Protein AF-A0A7V1H2M9-F1 (afdb_monomer_lite)

Sequence (71 aa):
MDIQFLTKQLLLMFNIAHIYPGKVQKREWKQLCDLLVEKRDYLNSIIDVCKNEKLRIKAHQAFDQLNKILI

pLDDT: mean 91.04, std 6.4, range [57.94, 96.5]

Foldseek 3Di:
DDLVVLLVVLQVLLCCCVVPVVVCPDPVNLVVLVVCVVCVVVQLVVLVPDPDPVSSVSSVVSSVSSVVSSD

Structure (mmCIF, N/CA/C/O backbone):
data_AF-A0A7V1H2M9-F1
#
_entry.id   AF-A0A7V1H2M9-F1
#
loop_
_atom_site.group_PDB
_atom_site.id
_atom_site.type_symbol
_atom_site.label_atom_id
_atom_site.label_alt_id
_atom_site.label_comp_id
_atom_site.label_asym_id
_atom_site.label_entity_id
_atom_site.label_seq_id
_atom_site.pdbx_PDB_ins_code
_atom_site.Cartn_x
_atom_site.Cartn_y
_atom_site.Cartn_z
_atom_site.occupancy
_atom_site.B_iso_or_equiv
_atom_site.auth_seq_id
_atom_site.auth_comp_id
_atom_site.auth_asym_id
_atom_site.auth_atom_id
_atom_site.pdbx_PDB_model_num
ATOM 1 N N . MET A 1 1 ? 0.411 6.632 -13.542 1.00 66.06 1 MET A N 1
ATOM 2 C CA . MET A 1 1 ? 0.484 7.082 -12.134 1.00 66.06 1 MET A CA 1
ATOM 3 C C . MET A 1 1 ? 1.939 7.043 -11.709 1.00 66.06 1 MET A C 1
ATOM 5 O O . MET A 1 1 ? 2.617 6.087 -12.061 1.00 66.06 1 MET A O 1
ATOM 9 N N . ASP A 1 2 ? 2.428 8.071 -11.018 1.00 88.88 2 ASP A N 1
ATOM 10 C CA . ASP A 1 2 ? 3.791 8.060 -10.480 1.00 88.88 2 ASP A CA 1
ATOM 11 C C . ASP A 1 2 ? 3.877 7.066 -9.304 1.00 88.88 2 ASP A C 1
ATOM 13 O O . ASP A 1 2 ? 3.088 7.136 -8.359 1.00 88.88 2 ASP A O 1
ATOM 17 N N . ILE A 1 3 ? 4.817 6.119 -9.371 1.00 92.50 3 ILE A N 1
ATOM 18 C CA . ILE A 1 3 ? 4.969 5.062 -8.361 1.00 92.50 3 ILE A CA 1
ATOM 19 C C . ILE A 1 3 ? 5.378 5.614 -6.990 1.00 92.50 3 ILE A C 1
ATOM 21 O O . ILE A 1 3 ? 4.980 5.079 -5.956 1.00 92.50 3 ILE A O 1
ATOM 25 N N . GLN A 1 4 ? 6.148 6.704 -6.954 1.00 93.62 4 GLN A N 1
ATOM 26 C CA . GLN A 1 4 ? 6.540 7.360 -5.712 1.00 93.62 4 GLN A CA 1
ATOM 27 C C . GLN A 1 4 ? 5.348 8.074 -5.091 1.00 93.62 4 GLN A C 1
ATOM 29 O O . GLN A 1 4 ? 5.191 8.038 -3.871 1.00 93.62 4 GLN A O 1
ATOM 34 N N . PHE A 1 5 ? 4.497 8.692 -5.915 1.00 94.00 5 PHE A N 1
ATOM 35 C CA . PHE A 1 5 ? 3.236 9.252 -5.441 1.00 94.00 5 PHE A CA 1
ATOM 36 C C . PHE A 1 5 ? 2.363 8.163 -4.813 1.00 94.00 5 PHE A C 1
ATOM 38 O O . PHE A 1 5 ? 1.975 8.314 -3.656 1.00 94.00 5 PHE A O 1
ATOM 45 N N . LEU A 1 6 ? 2.137 7.045 -5.515 1.00 93.44 6 LEU A N 1
ATOM 46 C CA . LEU A 1 6 ? 1.374 5.910 -4.982 1.00 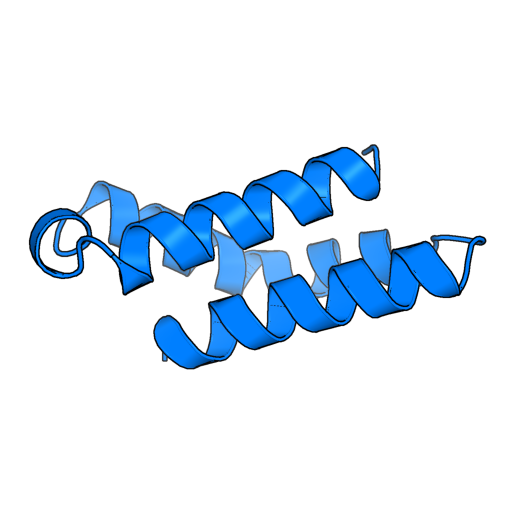93.44 6 LEU A CA 1
ATOM 47 C C . LEU A 1 6 ? 1.962 5.412 -3.655 1.00 93.44 6 LEU A C 1
ATOM 49 O O . LEU A 1 6 ? 1.247 5.311 -2.664 1.00 93.44 6 LEU A O 1
ATOM 53 N N . THR A 1 7 ? 3.278 5.193 -3.606 1.00 95.81 7 THR A N 1
ATOM 54 C CA . THR A 1 7 ? 3.979 4.749 -2.389 1.00 95.81 7 THR A CA 1
ATOM 55 C C . THR A 1 7 ? 3.739 5.705 -1.218 1.00 95.81 7 THR A C 1
ATOM 57 O O . THR A 1 7 ? 3.435 5.267 -0.111 1.00 95.81 7 THR A O 1
ATOM 60 N N . LYS A 1 8 ? 3.833 7.022 -1.448 1.00 96.50 8 LYS A N 1
ATOM 61 C CA . LYS A 1 8 ? 3.572 8.032 -0.411 1.00 96.50 8 LYS A CA 1
ATOM 62 C C . LYS A 1 8 ? 2.121 8.006 0.072 1.00 96.50 8 LYS A C 1
ATOM 64 O O . LYS A 1 8 ? 1.907 8.150 1.270 1.00 96.50 8 LYS A O 1
ATOM 69 N N . GLN A 1 9 ? 1.146 7.802 -0.819 1.00 94.50 9 GLN A N 1
ATOM 70 C CA . GLN A 1 9 ? -0.263 7.689 -0.422 1.00 94.50 9 GLN A CA 1
ATOM 71 C C . GLN A 1 9 ? -0.518 6.433 0.419 1.00 94.50 9 GLN A C 1
ATOM 73 O O . GLN A 1 9 ? -1.157 6.524 1.463 1.00 94.50 9 GLN A O 1
ATOM 78 N N . LEU A 1 10 ? 0.045 5.286 0.025 1.00 94.50 10 LEU A N 1
ATOM 79 C CA . LEU A 1 10 ? -0.065 4.038 0.788 1.00 94.50 10 LEU A CA 1
ATOM 80 C C . LEU A 1 10 ? 0.513 4.190 2.204 1.00 94.50 10 LEU A C 1
ATOM 82 O O . LEU A 1 10 ? -0.137 3.833 3.185 1.00 94.50 10 LEU A O 1
ATOM 86 N N . LEU A 1 11 ? 1.699 4.797 2.320 1.00 95.88 11 LEU A N 1
ATOM 87 C CA . LEU A 1 11 ? 2.331 5.073 3.614 1.00 95.88 11 LEU A CA 1
ATOM 88 C C . LEU A 1 11 ? 1.541 6.084 4.452 1.00 95.88 11 LEU A C 1
ATOM 90 O O . LEU A 1 11 ? 1.437 5.924 5.665 1.00 95.88 11 LEU A O 1
ATOM 94 N N . LEU A 1 12 ? 0.971 7.119 3.829 1.00 94.94 12 LEU A N 1
ATOM 95 C CA . LEU A 1 12 ? 0.120 8.083 4.523 1.00 94.94 12 LEU A CA 1
ATOM 96 C C . LEU A 1 12 ? -1.112 7.394 5.116 1.00 94.94 12 LEU A C 1
ATOM 98 O O . LEU A 1 12 ? -1.422 7.606 6.286 1.00 94.94 12 LEU A O 1
ATOM 102 N N . MET A 1 13 ? -1.780 6.545 4.335 1.00 93.56 13 MET A N 1
ATOM 103 C CA . MET A 1 13 ? -2.924 5.774 4.813 1.00 93.56 13 MET A CA 1
ATOM 104 C C . MET A 1 13 ? -2.540 4.851 5.971 1.00 93.56 13 MET A C 1
ATOM 106 O O . MET A 1 13 ? -3.221 4.846 6.996 1.00 93.56 13 MET A O 1
ATOM 110 N N . PHE A 1 14 ? -1.420 4.133 5.841 1.00 94.44 14 PHE A N 1
ATOM 111 C CA . PH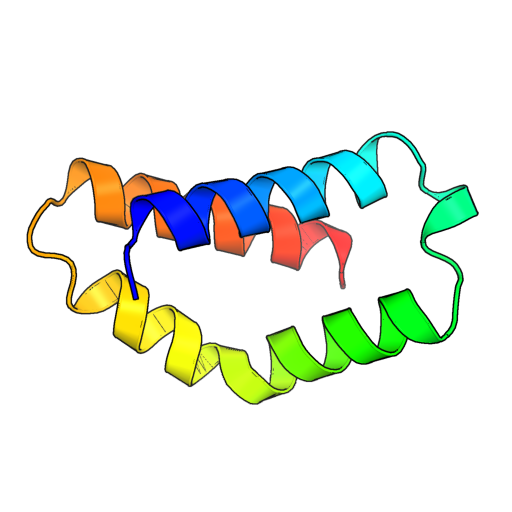E A 1 14 ? -0.894 3.294 6.914 1.00 94.44 14 PHE A CA 1
ATOM 112 C C . PHE A 1 14 ? -0.664 4.107 8.194 1.00 94.44 14 PHE A C 1
ATOM 114 O O . PHE A 1 14 ? -1.169 3.749 9.255 1.00 94.44 14 PHE A O 1
ATOM 121 N N . ASN A 1 15 ? 0.025 5.246 8.089 1.00 94.31 15 ASN A N 1
ATOM 122 C CA . ASN A 1 15 ? 0.327 6.103 9.231 1.00 94.31 15 ASN A CA 1
ATOM 123 C C . ASN A 1 15 ? -0.938 6.663 9.893 1.00 94.31 15 ASN A C 1
ATOM 125 O O . ASN A 1 15 ? -1.005 6.712 11.117 1.00 94.31 15 ASN A O 1
ATOM 129 N N . ILE A 1 16 ? -1.953 7.062 9.119 1.00 92.56 16 ILE A N 1
ATOM 130 C CA . ILE A 1 16 ? -3.218 7.565 9.677 1.00 92.56 16 ILE A CA 1
ATOM 131 C C . ILE A 1 16 ? -3.918 6.474 10.490 1.00 92.56 16 ILE A C 1
ATOM 133 O O . ILE A 1 16 ? -4.308 6.725 11.630 1.00 92.56 16 ILE A O 1
ATOM 137 N N . ALA A 1 17 ? -4.051 5.268 9.936 1.00 91.75 17 ALA A N 1
ATOM 138 C CA . ALA A 1 17 ? -4.694 4.160 10.636 1.00 91.75 17 ALA A CA 1
ATOM 139 C C . ALA A 1 17 ? -3.889 3.675 11.846 1.00 91.75 17 ALA A C 1
ATOM 141 O O . ALA A 1 17 ? -4.475 3.363 12.881 1.00 91.75 17 ALA A O 1
ATOM 142 N N . HIS A 1 18 ? -2.560 3.671 11.747 1.00 91.25 18 HIS A N 1
ATOM 143 C CA . HIS A 1 18 ? -1.679 3.249 12.829 1.00 91.25 18 HIS A CA 1
ATOM 144 C C . HIS A 1 18 ? -1.639 4.255 13.992 1.00 91.25 18 HIS A C 1
ATOM 146 O O . HIS A 1 18 ? -1.744 3.861 15.150 1.00 91.25 18 HIS A O 1
ATOM 152 N N . ILE A 1 19 ? -1.511 5.554 13.701 1.00 93.56 19 ILE A N 1
ATOM 153 C CA . ILE A 1 19 ? -1.371 6.606 14.723 1.00 93.56 19 ILE A CA 1
ATOM 154 C C . ILE A 1 19 ? -2.737 7.002 15.301 1.00 93.56 19 ILE A C 1
ATOM 156 O O . ILE A 1 19 ? -2.842 7.344 16.479 1.00 93.56 19 ILE A O 1
ATOM 160 N N . TYR A 1 20 ? -3.801 6.947 14.493 1.00 90.56 20 TYR A N 1
ATOM 161 C CA . TYR A 1 20 ? -5.131 7.428 14.869 1.00 90.56 20 TYR A CA 1
ATOM 162 C C . TYR A 1 20 ? -6.230 6.373 14.647 1.00 90.56 20 TYR A C 1
ATOM 164 O O . TYR A 1 20 ? -7.203 6.643 13.932 1.00 90.56 20 TYR A O 1
ATOM 172 N N . PRO A 1 21 ? -6.167 5.199 15.306 1.00 86.31 21 PRO A N 1
ATOM 173 C CA . PRO A 1 21 ? -7.110 4.099 15.080 1.00 86.31 21 PRO A CA 1
ATOM 174 C C . PRO A 1 21 ? -8.578 4.491 15.338 1.00 86.31 21 PRO A C 1
ATOM 176 O O . PRO A 1 21 ? -9.486 4.030 14.653 1.00 86.31 21 PRO A O 1
ATOM 179 N N . GLY A 1 22 ? -8.841 5.413 16.271 1.00 86.00 22 GLY A N 1
ATOM 180 C CA . GLY A 1 22 ? -10.197 5.923 16.521 1.00 86.00 22 GLY A CA 1
ATOM 181 C C . GLY A 1 22 ? -10.739 6.863 15.432 1.00 86.00 22 GLY A C 1
ATOM 182 O O . GLY A 1 22 ? -11.943 7.092 15.361 1.00 86.00 22 GLY A O 1
ATOM 183 N N . LYS A 1 23 ? -9.881 7.430 14.572 1.00 83.12 23 LYS A N 1
ATOM 184 C CA . LYS A 1 23 ? -10.296 8.331 13.478 1.00 83.12 23 LYS A CA 1
ATOM 185 C C . LYS A 1 23 ? -10.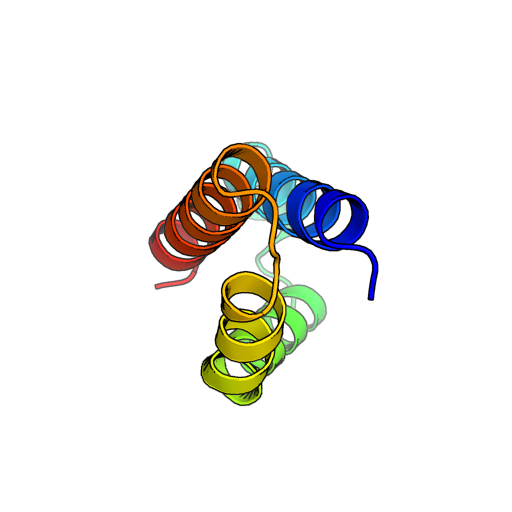641 7.584 12.192 1.00 83.12 23 LYS A C 1
ATOM 187 O O . LYS A 1 23 ? -11.334 8.154 11.351 1.00 83.12 23 LYS A O 1
ATOM 192 N N . VAL A 1 24 ? -10.201 6.331 12.070 1.00 84.94 24 VAL A N 1
ATOM 193 C CA . VAL A 1 24 ? -10.433 5.466 10.904 1.00 84.94 24 VAL A CA 1
ATOM 194 C C . VAL A 1 24 ? -11.660 4.559 11.040 1.00 84.94 24 VAL A C 1
ATOM 196 O O . VAL A 1 24 ? -12.050 3.896 10.089 1.00 84.94 24 VAL A O 1
ATOM 199 N N . GLN A 1 25 ? -12.364 4.596 12.174 1.00 81.56 25 GLN A N 1
ATOM 200 C CA . GLN A 1 25 ? -13.652 3.910 12.374 1.00 81.56 25 GLN A CA 1
ATOM 201 C C . GLN A 1 25 ? -14.833 4.682 11.755 1.00 81.56 25 GLN A C 1
ATOM 203 O O . GLN A 1 25 ? -15.906 4.802 12.343 1.00 81.56 25 GLN A O 1
ATOM 208 N N . LYS A 1 26 ? -14.626 5.270 10.575 1.00 87.31 26 LYS A N 1
ATOM 209 C CA . LYS A 1 26 ? -15.630 6.060 9.857 1.00 87.31 26 LYS A CA 1
ATOM 210 C C . LYS A 1 26 ? -16.033 5.373 8.560 1.00 87.31 26 LYS A C 1
ATOM 212 O O . LYS A 1 26 ? -15.247 4.637 7.964 1.00 87.31 26 LYS A O 1
ATOM 217 N N . ARG A 1 27 ? -17.254 5.651 8.098 1.00 90.00 27 ARG A N 1
ATOM 218 C CA . ARG A 1 27 ? -17.799 5.085 6.856 1.00 90.00 27 ARG A CA 1
ATOM 219 C C . ARG A 1 27 ? -16.894 5.373 5.659 1.00 90.00 27 ARG A C 1
ATOM 221 O O . ARG A 1 27 ? -16.670 4.483 4.849 1.00 90.00 27 ARG A O 1
ATOM 228 N N . GLU A 1 28 ? -16.364 6.585 5.572 1.00 90.00 28 GLU A N 1
ATOM 229 C CA . GLU A 1 28 ? -15.505 7.036 4.478 1.00 90.00 28 GLU A CA 1
ATOM 230 C C . GLU A 1 28 ? -14.197 6.243 4.433 1.00 90.00 28 GLU A C 1
ATOM 232 O O . GLU A 1 28 ? -13.743 5.848 3.363 1.00 90.00 28 GLU A O 1
ATOM 237 N N . TRP A 1 29 ? -13.617 5.954 5.602 1.00 89.94 29 TRP A N 1
ATOM 238 C CA . TRP A 1 29 ? -12.417 5.128 5.684 1.00 89.94 29 TRP A CA 1
ATOM 239 C C . TRP A 1 29 ? -12.700 3.699 5.231 1.00 89.94 29 TRP A C 1
ATOM 241 O O . TRP A 1 29 ? -11.946 3.149 4.434 1.00 89.94 29 TRP A O 1
ATOM 251 N N . LYS A 1 30 ? -13.821 3.119 5.675 1.00 89.25 30 LYS A N 1
ATOM 252 C CA . LYS A 1 30 ? -14.244 1.789 5.229 1.00 89.25 30 LYS A CA 1
ATOM 253 C C . LYS A 1 30 ? -14.418 1.734 3.709 1.00 89.25 30 LYS A C 1
ATOM 255 O O . LYS A 1 30 ? -13.846 0.859 3.078 1.00 89.25 30 LYS A O 1
ATOM 260 N N . GLN A 1 31 ? -15.114 2.706 3.117 1.00 91.56 31 GLN A N 1
ATOM 261 C CA . GLN A 1 31 ? -15.280 2.792 1.661 1.00 91.56 31 GLN A CA 1
ATOM 262 C C . GLN A 1 31 ? -13.939 2.884 0.926 1.00 91.56 31 GLN A C 1
ATOM 264 O O . GLN A 1 31 ? -13.761 2.265 -0.119 1.00 91.56 31 GLN A O 1
ATOM 269 N N . LEU A 1 32 ? -12.983 3.634 1.475 1.00 89.44 32 LEU A N 1
ATOM 270 C CA . LEU A 1 32 ? -11.639 3.723 0.915 1.00 89.44 32 LEU A CA 1
ATOM 271 C C . LEU A 1 32 ? -10.898 2.375 0.982 1.00 89.44 32 LEU A C 1
ATOM 273 O O . LEU A 1 32 ? -10.214 2.008 0.030 1.00 89.44 32 LEU A O 1
ATOM 277 N N . CYS A 1 33 ? -11.058 1.622 2.072 1.00 89.31 33 CYS A N 1
ATOM 278 C CA . CYS A 1 33 ? -10.485 0.281 2.211 1.00 89.31 33 CYS A CA 1
ATOM 279 C C . CYS A 1 33 ? -11.130 -0.713 1.242 1.00 89.31 33 CYS A C 1
ATOM 281 O O . CYS A 1 33 ? -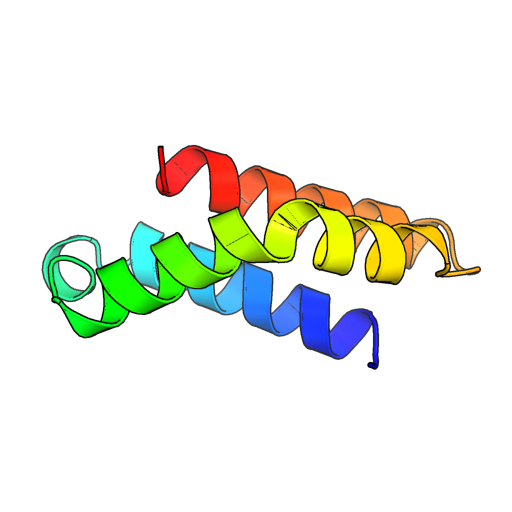10.417 -1.452 0.569 1.00 89.31 33 CYS A O 1
ATOM 283 N N . ASP A 1 34 ? -12.457 -0.678 1.111 1.00 91.00 34 ASP A N 1
ATOM 284 C CA . ASP A 1 34 ? -13.198 -1.511 0.162 1.00 91.00 34 ASP A CA 1
ATOM 285 C C . ASP A 1 34 ? -12.715 -1.247 -1.279 1.00 91.00 34 ASP A C 1
ATOM 287 O O . ASP A 1 34 ? -12.454 -2.186 -2.031 1.00 91.00 34 ASP A O 1
ATOM 291 N N . LEU A 1 35 ? -12.484 0.022 -1.643 1.00 91.38 35 LEU A N 1
ATOM 292 C CA . LEU A 1 35 ? -11.911 0.401 -2.941 1.00 91.38 35 LEU A CA 1
ATOM 293 C C . LEU A 1 35 ? -10.482 -0.121 -3.142 1.00 91.38 35 LEU A C 1
ATOM 295 O O . LEU A 1 35 ? -10.136 -0.535 -4.249 1.00 91.38 35 LEU A O 1
ATOM 299 N N . LEU A 1 36 ? -9.640 -0.109 -2.104 1.00 90.19 36 LEU A N 1
ATOM 300 C CA . LEU A 1 36 ? -8.289 -0.677 -2.183 1.00 90.19 36 LEU A CA 1
ATOM 301 C C . LEU A 1 36 ? -8.320 -2.186 -2.425 1.00 90.19 36 LEU A C 1
ATOM 303 O O . LEU A 1 36 ? -7.515 -2.691 -3.208 1.00 90.19 36 LEU A O 1
ATOM 307 N N . VAL A 1 37 ? -9.254 -2.891 -1.783 1.00 89.88 37 VAL A N 1
ATOM 308 C CA . VAL A 1 37 ? -9.461 -4.327 -1.991 1.00 89.88 37 VAL A CA 1
ATOM 309 C C . VAL A 1 37 ? -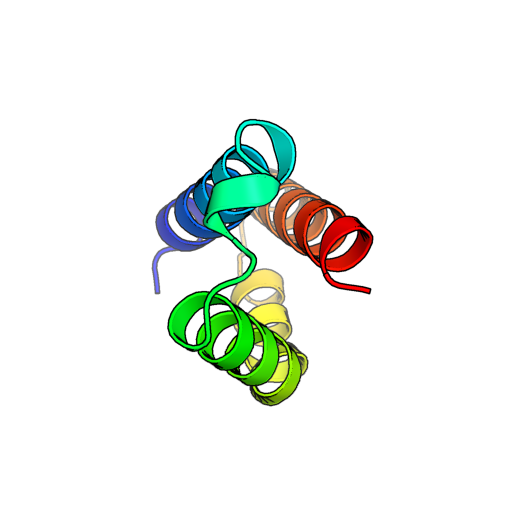9.964 -4.590 -3.410 1.00 89.88 37 VAL A C 1
ATOM 311 O O . VAL A 1 37 ? -9.388 -5.420 -4.111 1.00 89.88 37 VAL A O 1
ATOM 314 N N . GLU A 1 38 ? -10.970 -3.846 -3.879 1.00 93.00 38 GLU A N 1
ATOM 315 C CA . GLU A 1 38 ? -11.525 -3.997 -5.232 1.00 93.00 38 GLU A CA 1
ATOM 316 C C . GLU A 1 38 ? -10.483 -3.705 -6.325 1.00 93.00 38 GLU A C 1
ATOM 318 O O . GLU A 1 38 ? -10.472 -4.340 -7.379 1.00 93.00 38 GLU A O 1
ATOM 323 N N . LYS A 1 39 ? -9.584 -2.742 -6.092 1.00 92.75 39 LYS A N 1
ATOM 324 C CA . LYS A 1 39 ? -8.548 -2.336 -7.056 1.00 92.75 39 LYS A CA 1
ATOM 325 C C . LYS A 1 39 ? -7.185 -2.969 -6.796 1.00 92.75 39 LYS A C 1
ATOM 327 O O . LYS A 1 39 ? -6.202 -2.528 -7.391 1.00 92.75 39 LYS A O 1
ATOM 332 N N . ARG A 1 40 ? -7.103 -4.010 -5.965 1.00 91.88 40 ARG A N 1
ATOM 333 C CA . ARG A 1 40 ? -5.837 -4.646 -5.577 1.00 91.88 40 ARG A CA 1
ATOM 334 C C . ARG A 1 40 ? -4.987 -5.067 -6.774 1.00 91.88 40 ARG A C 1
ATOM 336 O O . ARG A 1 40 ? -3.824 -4.682 -6.857 1.00 91.88 40 ARG A O 1
ATOM 343 N N . ASP A 1 41 ? -5.576 -5.791 -7.720 1.00 93.81 41 ASP A N 1
ATOM 344 C CA . ASP A 1 41 ? -4.856 -6.285 -8.902 1.00 93.81 41 ASP A CA 1
ATOM 345 C C . ASP A 1 41 ? -4.399 -5.142 -9.809 1.00 93.81 41 ASP A C 1
ATOM 347 O O . ASP A 1 41 ? -3.291 -5.157 -10.343 1.00 93.81 41 ASP A O 1
ATOM 351 N N . TYR A 1 42 ? -5.217 -4.094 -9.921 1.00 93.31 42 TYR A N 1
ATOM 352 C CA . TYR A 1 42 ? -4.847 -2.889 -10.651 1.00 93.31 42 TYR A CA 1
ATOM 353 C C . TYR A 1 42 ? -3.654 -2.174 -9.998 1.00 93.31 42 TYR A C 1
ATOM 355 O O . TYR A 1 42 ? -2.707 -1.804 -10.693 1.00 93.31 42 TYR A O 1
ATOM 363 N N . LEU A 1 43 ? -3.647 -2.023 -8.671 1.00 92.94 43 LEU A N 1
ATOM 364 C CA . LEU A 1 43 ? -2.524 -1.426 -7.943 1.00 92.94 43 LEU A CA 1
ATOM 365 C C . LEU A 1 43 ? -1.248 -2.262 -8.079 1.00 92.94 43 LEU A C 1
ATOM 367 O O . LEU A 1 43 ? -0.195 -1.699 -8.376 1.00 92.94 43 LEU A O 1
ATOM 371 N N . ASN A 1 44 ? -1.349 -3.587 -7.955 1.00 93.94 44 ASN A N 1
ATOM 372 C CA . ASN A 1 44 ? -0.225 -4.494 -8.198 1.00 93.94 44 ASN A CA 1
ATOM 373 C C . ASN A 1 44 ? 0.317 -4.335 -9.622 1.00 93.94 44 ASN A C 1
ATOM 375 O O . ASN A 1 44 ? 1.521 -4.167 -9.796 1.00 93.94 44 ASN A O 1
ATOM 379 N N . SER A 1 45 ? -0.558 -4.249 -10.630 1.00 94.75 45 SER A N 1
ATOM 380 C CA . SER A 1 45 ? -0.127 -4.037 -12.015 1.00 94.75 45 SER A CA 1
ATOM 381 C C . SER A 1 45 ? 0.650 -2.725 -12.199 1.00 94.75 45 SER A C 1
ATOM 383 O O . SER A 1 45 ? 1.664 -2.713 -12.892 1.00 94.75 45 SER A O 1
ATOM 385 N N . ILE A 1 46 ? 0.243 -1.632 -11.532 1.00 92.88 46 ILE A N 1
ATOM 386 C CA . ILE A 1 46 ? 0.975 -0.352 -11.543 1.00 92.88 46 ILE A CA 1
ATOM 387 C C . ILE A 1 46 ? 2.354 -0.501 -10.894 1.00 92.88 46 ILE A C 1
ATOM 389 O O . ILE A 1 46 ? 3.329 0.088 -11.371 1.00 92.88 46 ILE A O 1
ATOM 393 N N . ILE A 1 47 ? 2.441 -1.250 -9.795 1.00 94.31 47 ILE A N 1
ATOM 394 C CA . ILE A 1 47 ? 3.700 -1.472 -9.086 1.00 94.31 47 ILE A CA 1
ATOM 395 C C . ILE A 1 47 ? 4.649 -2.315 -9.947 1.00 94.31 47 ILE A C 1
ATOM 397 O O . ILE A 1 47 ? 5.816 -1.951 -10.113 1.00 94.31 47 ILE A O 1
ATOM 401 N N . ASP A 1 48 ? 4.151 -3.388 -10.556 1.00 93.88 48 ASP A N 1
ATOM 402 C CA . ASP A 1 48 ? 4.960 -4.365 -11.285 1.00 93.88 48 ASP A CA 1
ATOM 403 C C . ASP A 1 48 ? 5.570 -3.816 -12.576 1.00 93.88 48 ASP A C 1
ATOM 405 O O . ASP A 1 48 ? 6.716 -4.140 -12.903 1.00 93.88 48 ASP A O 1
ATOM 409 N N . VAL A 1 49 ? 4.865 -2.914 -13.269 1.00 94.25 49 VAL A N 1
ATOM 410 C CA . VAL A 1 49 ? 5.388 -2.242 -14.474 1.00 94.25 49 VAL A CA 1
ATOM 411 C C . VAL A 1 49 ? 6.489 -1.216 -14.165 1.00 94.25 49 VAL A C 1
ATOM 413 O O . VAL A 1 49 ? 7.119 -0.682 -15.085 1.00 94.25 49 VAL A O 1
ATOM 416 N N . CYS A 1 50 ? 6.761 -0.920 -12.888 1.00 92.69 50 CYS A N 1
ATOM 417 C CA . CYS A 1 50 ? 7.854 -0.036 -12.503 1.00 92.69 50 CYS A CA 1
ATOM 418 C C . CYS A 1 50 ? 9.217 -0.667 -12.834 1.00 92.69 50 CYS A C 1
ATOM 420 O O . CYS A 1 50 ? 9.633 -1.661 -12.240 1.00 92.69 50 CYS A O 1
ATOM 422 N N . LYS A 1 51 ? 9.961 -0.028 -13.747 1.00 93.19 51 LYS A N 1
ATOM 423 C CA . LYS A 1 51 ? 11.306 -0.471 -14.161 1.00 93.19 51 LYS A CA 1
ATOM 424 C C . LYS A 1 51 ? 12.366 -0.336 -13.064 1.00 93.19 51 LYS A C 1
ATOM 426 O O . LYS A 1 51 ? 13.381 -1.022 -13.108 1.00 93.19 51 LYS A O 1
ATOM 431 N N . ASN A 1 52 ? 12.173 0.573 -12.105 1.00 94.56 52 ASN A N 1
ATOM 432 C CA . ASN A 1 52 ? 13.122 0.777 -11.015 1.00 94.56 52 ASN A CA 1
ATOM 433 C C . ASN A 1 52 ? 12.808 -0.187 -9.868 1.00 94.56 52 ASN A C 1
ATOM 435 O O . ASN A 1 52 ? 11.882 0.037 -9.090 1.00 94.56 52 ASN A O 1
ATOM 439 N N . GLU A 1 53 ? 13.624 -1.230 -9.742 1.00 94.75 53 GLU A N 1
ATOM 440 C CA . GLU A 1 53 ? 13.453 -2.287 -8.747 1.00 94.75 53 GLU A CA 1
ATOM 441 C C . GLU A 1 53 ? 13.339 -1.760 -7.310 1.00 94.75 53 GLU A C 1
ATOM 443 O O . GLU A 1 53 ? 12.453 -2.181 -6.570 1.00 94.75 53 GLU A O 1
ATOM 448 N N . LYS A 1 54 ? 14.173 -0.787 -6.915 1.00 94.81 54 LYS A N 1
ATOM 449 C CA . LYS A 1 54 ? 14.134 -0.222 -5.556 1.00 94.81 54 LYS A CA 1
ATOM 450 C C . LYS A 1 54 ? 12.805 0.471 -5.267 1.00 94.81 54 LYS A C 1
ATOM 452 O O . LYS A 1 54 ? 12.300 0.381 -4.150 1.00 94.81 54 LYS A O 1
ATOM 457 N N . LEU A 1 55 ? 12.251 1.183 -6.250 1.00 94.06 55 LEU A N 1
ATOM 458 C CA . LEU A 1 55 ? 10.948 1.838 -6.106 1.00 94.06 55 LEU A CA 1
ATOM 459 C C . LEU A 1 55 ? 9.812 0.816 -6.095 1.00 94.06 55 LEU A C 1
ATOM 461 O O . LEU A 1 55 ? 8.914 0.934 -5.268 1.00 94.06 55 LEU A O 1
ATOM 465 N N . ARG A 1 56 ? 9.893 -0.210 -6.946 1.00 96.00 56 ARG A N 1
ATOM 466 C CA . ARG A 1 56 ? 8.932 -1.316 -6.981 1.00 96.00 56 ARG A CA 1
ATOM 467 C C . ARG A 1 56 ? 8.857 -2.052 -5.643 1.00 96.00 56 ARG A C 1
ATOM 469 O O . ARG A 1 56 ? 7.771 -2.201 -5.097 1.00 96.00 56 ARG A O 1
ATOM 476 N N . ILE A 1 57 ? 10.003 -2.442 -5.078 1.00 96.31 57 ILE A N 1
ATOM 477 C CA . ILE A 1 57 ? 10.071 -3.120 -3.772 1.00 96.31 57 ILE A CA 1
ATOM 478 C C . ILE A 1 57 ? 9.459 -2.245 -2.676 1.00 96.31 57 ILE A C 1
ATOM 480 O O . ILE A 1 57 ? 8.657 -2.729 -1.884 1.00 96.31 57 ILE A O 1
ATOM 484 N N . LYS A 1 58 ? 9.792 -0.948 -2.642 1.00 96.19 58 LYS A N 1
ATOM 485 C CA . LYS A 1 58 ? 9.219 -0.017 -1.657 1.00 96.19 58 LYS A CA 1
ATOM 486 C C . LYS A 1 58 ? 7.703 0.114 -1.783 1.00 96.19 58 LYS A C 1
ATOM 488 O O . LYS A 1 58 ? 7.023 0.186 -0.764 1.00 96.19 58 LYS A O 1
ATOM 493 N N . ALA A 1 59 ? 7.181 0.159 -3.005 1.00 95.81 59 ALA A N 1
ATOM 494 C CA . ALA A 1 59 ? 5.747 0.261 -3.240 1.00 95.81 59 ALA A CA 1
ATOM 495 C C . ALA A 1 59 ? 5.009 -1.014 -2.802 1.00 95.81 59 ALA A C 1
ATOM 497 O O . ALA A 1 59 ? 4.008 -0.908 -2.096 1.00 95.81 59 ALA A O 1
ATOM 498 N N . HIS A 1 60 ? 5.550 -2.196 -3.125 1.00 96.25 60 HIS A N 1
ATOM 499 C CA . HIS A 1 60 ? 5.039 -3.481 -2.629 1.00 96.25 60 HIS A CA 1
ATOM 500 C C . HIS A 1 60 ? 5.044 -3.539 -1.099 1.00 96.25 60 HIS A C 1
ATOM 502 O O . HIS A 1 60 ? 4.019 -3.820 -0.489 1.00 96.25 60 HIS A O 1
ATOM 508 N N . GLN A 1 61 ? 6.154 -3.156 -0.460 1.00 96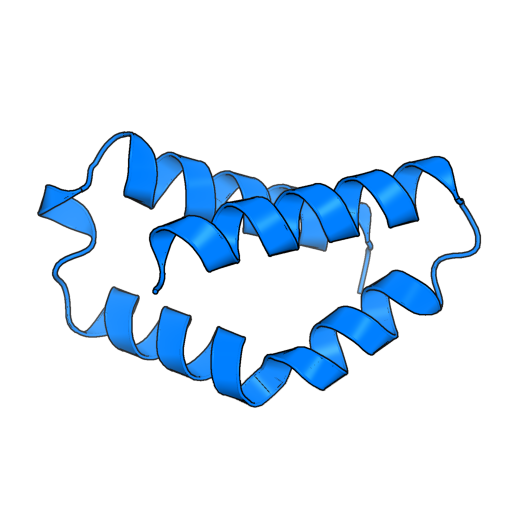.31 61 GLN A N 1
ATOM 509 C CA . GLN A 1 61 ? 6.249 -3.106 1.004 1.00 96.31 61 GLN A CA 1
ATOM 510 C C . GLN A 1 61 ? 5.208 -2.173 1.634 1.00 96.31 61 GLN A C 1
ATOM 512 O O . GLN A 1 61 ? 4.577 -2.547 2.621 1.00 96.31 61 GLN A O 1
ATOM 517 N N . ALA A 1 62 ? 5.014 -0.975 1.076 1.00 96.06 62 ALA A N 1
ATOM 518 C CA . ALA A 1 62 ? 4.007 -0.035 1.564 1.00 96.06 62 ALA A CA 1
ATOM 519 C C . ALA A 1 62 ? 2.585 -0.595 1.404 1.00 96.06 62 ALA A C 1
ATOM 521 O O . ALA A 1 62 ? 1.752 -0.430 2.296 1.00 96.06 62 ALA A O 1
ATOM 522 N N . PHE A 1 63 ? 2.311 -1.280 0.290 1.00 94.88 63 PHE A N 1
ATOM 523 C CA . PHE A 1 63 ? 1.007 -1.884 0.045 1.00 94.88 63 PHE A CA 1
ATOM 524 C C . PHE A 1 63 ? 0.730 -3.054 0.996 1.00 94.88 63 PHE A C 1
ATOM 526 O O . PHE A 1 63 ? -0.344 -3.127 1.591 1.00 94.88 63 PHE A O 1
ATOM 533 N N . ASP A 1 64 ? 1.718 -3.919 1.220 1.00 93.44 64 ASP A N 1
ATOM 534 C CA . ASP A 1 64 ? 1.627 -5.028 2.171 1.00 93.44 64 ASP A CA 1
ATOM 535 C C . ASP A 1 64 ? 1.455 -4.547 3.614 1.00 93.44 64 ASP A C 1
ATOM 537 O O . ASP A 1 64 ? 0.662 -5.112 4.367 1.00 93.44 64 ASP A O 1
ATOM 541 N N . GLN A 1 65 ? 2.176 -3.495 4.016 1.00 92.94 65 GLN A N 1
ATOM 542 C CA . GLN A 1 65 ? 2.026 -2.886 5.340 1.00 92.94 65 GLN A CA 1
ATOM 543 C C . GLN A 1 65 ? 0.614 -2.353 5.565 1.00 92.94 65 GLN A C 1
ATOM 545 O O . GLN A 1 65 ? 0.039 -2.594 6.625 1.00 92.94 65 GLN A O 1
ATOM 550 N N . LEU A 1 66 ? 0.048 -1.667 4.569 1.00 90.75 66 LEU A N 1
ATOM 551 C CA . LEU A 1 66 ? -1.327 -1.193 4.635 1.00 90.75 66 LEU A CA 1
ATOM 552 C C . LEU A 1 66 ? -2.310 -2.371 4.713 1.00 90.75 66 LEU A C 1
ATOM 554 O O . LEU A 1 66 ? -3.159 -2.393 5.594 1.00 90.75 66 LEU A O 1
ATOM 558 N N . ASN A 1 67 ? -2.158 -3.397 3.874 1.00 87.81 67 ASN A N 1
ATOM 559 C CA . ASN A 1 67 ? -3.055 -4.558 3.886 1.00 87.81 67 ASN A CA 1
ATOM 560 C C . ASN A 1 67 ? -3.084 -5.288 5.243 1.00 87.81 67 ASN A C 1
ATOM 562 O O . ASN A 1 67 ? -4.139 -5.759 5.652 1.00 87.81 67 ASN A O 1
ATOM 566 N N . LYS A 1 68 ? -1.962 -5.339 5.972 1.00 87.38 68 LYS A N 1
ATOM 567 C CA . LYS A 1 68 ? -1.884 -5.972 7.305 1.00 87.38 68 LYS A CA 1
ATOM 568 C C . LYS A 1 68 ? -2.722 -5.294 8.386 1.00 87.38 68 LYS A C 1
ATOM 570 O O . LYS A 1 68 ? -2.985 -5.928 9.398 1.00 87.38 68 LYS A O 1
ATOM 575 N N . ILE A 1 69 ? -3.059 -4.017 8.218 1.00 82.56 69 ILE A N 1
ATOM 576 C CA . ILE A 1 69 ? -3.845 -3.257 9.202 1.00 82.56 69 ILE A CA 1
ATOM 577 C C . ILE A 1 69 ? -5.298 -3.044 8.764 1.00 82.56 69 ILE A C 1
ATOM 579 O O . ILE A 1 69 ? -6.088 -2.491 9.526 1.00 82.56 69 ILE A O 1
ATOM 583 N N . LEU A 1 70 ? -5.628 -3.415 7.523 1.00 73.69 70 LEU A N 1
ATOM 584 C CA . LEU A 1 70 ? -6.977 -3.315 6.966 1.00 73.69 70 LEU A CA 1
ATOM 585 C C . LEU A 1 70 ? -7.781 -4.622 7.088 1.00 73.69 70 LEU A C 1
ATOM 587 O O . LEU A 1 70 ? -9.003 -4.572 6.959 1.00 73.69 70 LEU A O 1
ATOM 591 N N . ILE A 1 71 ? -7.107 -5.756 7.316 1.00 57.94 71 ILE A N 1
ATOM 592 C CA . ILE A 1 71 ? -7.684 -7.084 7.606 1.00 57.94 71 ILE A CA 1
ATOM 593 C C . ILE A 1 71 ? -7.693 -7.291 9.120 1.00 57.94 71 ILE A C 1
ATOM 595 O O . ILE A 1 71 ? -8.722 -7.781 9.633 1.00 57.94 71 ILE A O 1
#

Radius of gyration: 12.23 Å; chains: 1; bounding box: 32×16×31 Å

Secondary structure (DSSP, 8-state):
--HHHHHHHHHHHHHHHHH-GGGS-SHHHHHHHHHHHHTHHHHHHHHHT-S-HHHHHHHHHHHHHHHHHH-